Protein AF-G3S758-F1 (afdb_monomer)

InterPro domains:
  IPR011989 Armadillo-like helical [G3DSA:1.25.10.10] (4-152)
  IPR016024 Armadillo-type fold [SSF48371] (22-147)

Organism: Gorilla gorilla gorilla (NCBI:txid9595)

Radius of gyration: 18.73 Å; Cα contacts (8 Å, |Δi|>4): 142; chains: 1; bo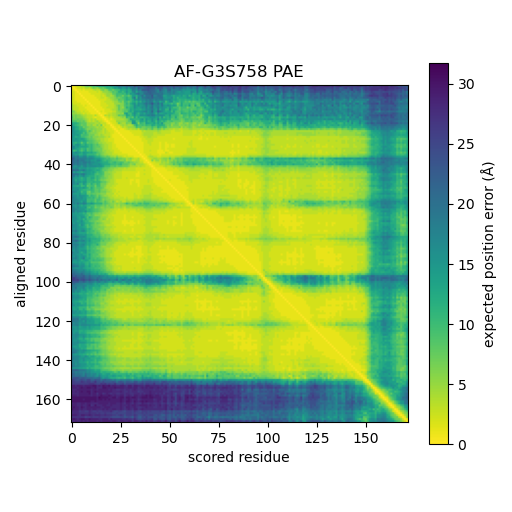unding box: 63×32×44 Å

Foldseek 3Di:
DVVVVVVVVVVVVVVVVVVVVVVVVVLLVVLLVQLPDPDPVSLVSNLVSLVVLLVVCQVPLVCVLVSLVSLLVSLVPDPDVSSVLSSLSSLLSNCVNCLQVCSNVVRLLVVLVSLLVQCVPDDDPSNNVSSVSNLVSCCVSPVVSNVVQWPDDPDFDDDPVDGDDDPTDGDD

Sequence (172 aa):
LRLKFLLATVSKLQESFKTRFKQLDNILAAVHDVLNESSKLLQELRQEGACCLSLLCASLSYEAEKIFKWIFSKFSSSAKDEVKLLYLCATYKALETVGEKKAFSSVMQLVMTSLQSILENVDTPELLCKCVKCILFVARCYPHIFSTNFRVSSSFCCSDHGVTGMVVCVRN

pLDDT: mean 80.59, std 17.29, range [35.72, 97.75]

Structure (mmCIF, N/CA/C/O backbone):
data_AF-G3S758-F1
#
_entry.id   AF-G3S758-F1
#
loop_
_atom_site.group_PDB
_atom_site.id
_atom_site.type_symbol
_atom_site.label_atom_id
_atom_site.label_alt_id
_atom_site.label_comp_id
_atom_site.label_asym_id
_atom_site.label_entity_id
_atom_site.label_seq_id
_atom_site.pdbx_PDB_ins_code
_atom_site.Cartn_x
_atom_site.Cartn_y
_atom_site.Cartn_z
_atom_site.occupancy
_atom_site.B_iso_or_equiv
_atom_site.auth_seq_id
_atom_site.auth_comp_id
_atom_site.auth_asym_id
_atom_site.auth_atom_id
_atom_site.pdbx_PDB_model_num
ATOM 1 N N . LEU A 1 1 ? 45.943 3.502 6.701 1.00 60.91 1 LEU A N 1
ATOM 2 C CA . LEU A 1 1 ? 45.094 4.709 6.884 1.00 60.91 1 LEU A CA 1
ATOM 3 C C . LEU A 1 1 ? 43.855 4.712 5.978 1.00 60.91 1 LEU A C 1
ATOM 5 O O . LEU A 1 1 ? 42.758 4.777 6.514 1.00 60.91 1 LEU A O 1
ATOM 9 N N . ARG A 1 2 ? 43.980 4.541 4.652 1.00 46.41 2 ARG A N 1
ATOM 10 C CA . ARG A 1 2 ? 42.830 4.548 3.714 1.00 46.41 2 ARG A CA 1
ATOM 11 C C . ARG A 1 2 ? 41.766 3.463 3.968 1.00 46.41 2 ARG A C 1
ATOM 13 O O . ARG A 1 2 ? 40.583 3.769 3.945 1.00 46.41 2 ARG A O 1
ATOM 20 N N . LEU A 1 3 ? 42.169 2.231 4.302 1.00 42.81 3 LEU A N 1
ATOM 21 C CA . LEU A 1 3 ? 41.224 1.134 4.581 1.00 42.81 3 LEU A CA 1
ATOM 22 C C . LEU A 1 3 ? 40.389 1.370 5.856 1.00 42.81 3 LEU A C 1
ATOM 24 O O . LEU A 1 3 ? 39.188 1.128 5.865 1.00 42.81 3 LEU A O 1
ATOM 28 N N . LYS A 1 4 ? 41.005 1.918 6.916 1.00 56.66 4 LYS A N 1
ATOM 29 C CA . LYS A 1 4 ? 40.301 2.283 8.161 1.00 56.66 4 LYS A CA 1
ATOM 30 C C . LYS A 1 4 ? 39.284 3.410 7.933 1.00 56.66 4 LYS A C 1
ATOM 32 O O . LYS A 1 4 ? 38.201 3.371 8.503 1.00 56.66 4 LYS A O 1
ATOM 37 N N . PHE A 1 5 ? 39.611 4.380 7.076 1.00 60.03 5 PHE A N 1
ATOM 38 C CA . PHE A 1 5 ? 38.693 5.457 6.690 1.00 60.03 5 PHE A CA 1
ATOM 39 C C . PHE A 1 5 ? 37.507 4.948 5.855 1.00 60.03 5 PHE A C 1
ATOM 41 O O . PHE A 1 5 ? 36.368 5.360 6.085 1.00 60.03 5 PHE A O 1
ATOM 48 N N . LEU A 1 6 ? 37.756 4.012 4.932 1.00 48.09 6 LEU A N 1
ATOM 49 C CA . LEU A 1 6 ? 36.705 3.377 4.137 1.00 48.09 6 LEU A CA 1
ATOM 50 C C . LEU A 1 6 ? 35.740 2.584 5.032 1.00 48.09 6 LEU A C 1
ATOM 52 O O . LEU A 1 6 ? 34.534 2.787 4.949 1.00 48.09 6 LEU A O 1
ATOM 56 N N . LEU A 1 7 ? 36.267 1.758 5.945 1.00 63.75 7 LEU A N 1
ATOM 57 C CA . LEU A 1 7 ? 35.458 0.993 6.901 1.00 63.75 7 LEU A CA 1
ATOM 58 C C . LEU A 1 7 ? 34.624 1.904 7.808 1.00 63.75 7 LEU A C 1
ATOM 60 O O . LEU A 1 7 ? 33.437 1.663 7.980 1.00 63.75 7 LEU A O 1
ATOM 64 N N . ALA A 1 8 ? 35.204 2.989 8.331 1.00 74.69 8 ALA A N 1
ATOM 65 C CA . ALA A 1 8 ? 34.462 3.949 9.148 1.00 74.69 8 ALA A CA 1
ATOM 66 C C . ALA A 1 8 ? 33.329 4.638 8.364 1.00 74.69 8 ALA A C 1
ATOM 68 O O . ALA A 1 8 ? 32.245 4.854 8.905 1.00 74.69 8 ALA A O 1
ATOM 69 N N . THR A 1 9 ? 33.563 4.961 7.089 1.00 62.62 9 THR A N 1
ATOM 70 C CA . THR A 1 9 ? 32.537 5.532 6.204 1.00 62.62 9 THR A CA 1
ATOM 71 C C . THR A 1 9 ? 31.431 4.517 5.912 1.00 62.62 9 THR A C 1
ATOM 73 O O . THR A 1 9 ? 30.259 4.862 6.028 1.00 62.62 9 THR A O 1
ATOM 76 N N . VAL A 1 10 ? 31.776 3.259 5.618 1.00 67.62 10 VAL A N 1
ATOM 77 C CA . VAL A 1 10 ? 30.801 2.176 5.402 1.00 67.62 10 VAL A CA 1
ATOM 78 C C . VAL A 1 10 ? 29.964 1.924 6.657 1.00 67.62 10 VAL A C 1
ATOM 80 O O . VAL A 1 10 ? 28.745 1.856 6.549 1.00 67.62 10 VAL A O 1
ATOM 83 N N . SER A 1 11 ? 30.568 1.874 7.847 1.00 66.38 11 SER A N 1
ATOM 84 C CA . SER A 1 11 ? 29.825 1.696 9.103 1.00 66.38 11 SER A CA 1
ATOM 85 C C . SER A 1 11 ? 28.863 2.855 9.384 1.00 66.38 11 SER A C 1
ATOM 87 O O . SER A 1 11 ? 27.712 2.618 9.742 1.00 66.38 11 SER A O 1
ATOM 89 N N . LYS A 1 12 ? 29.285 4.109 9.156 1.00 74.19 12 LYS A N 1
ATOM 90 C CA . LYS A 1 12 ? 28.404 5.288 9.282 1.00 74.19 12 LYS A CA 1
ATOM 91 C C . LYS A 1 12 ? 27.269 5.279 8.256 1.00 74.19 12 LYS A C 1
ATOM 93 O O . LYS A 1 12 ? 26.131 5.631 8.575 1.00 74.19 12 LYS A O 1
ATOM 98 N N . LEU A 1 13 ? 27.555 4.863 7.022 1.00 65.94 13 LEU A N 1
ATOM 99 C CA . LEU A 1 13 ? 26.527 4.666 6.003 1.00 65.94 13 LEU A CA 1
ATOM 100 C C . LEU A 1 13 ? 25.544 3.580 6.449 1.00 65.94 13 LEU A C 1
ATOM 102 O O . LEU A 1 13 ? 24.342 3.810 6.437 1.00 65.94 13 LEU A O 1
ATOM 106 N N . GLN A 1 14 ? 26.028 2.440 6.933 1.00 62.78 14 GLN A N 1
ATOM 107 C CA . GLN A 1 14 ? 25.187 1.353 7.426 1.00 62.78 14 GLN A CA 1
ATOM 108 C C . GLN A 1 14 ? 24.290 1.794 8.594 1.00 62.78 14 GLN A C 1
ATOM 110 O O . GLN A 1 14 ? 23.111 1.447 8.624 1.00 62.78 14 GLN A O 1
ATOM 115 N N . GLU A 1 15 ? 24.805 2.589 9.531 1.00 71.56 15 GLU A N 1
ATOM 116 C CA . GLU A 1 15 ? 24.037 3.099 10.672 1.00 71.56 15 GLU A CA 1
ATOM 117 C C . GLU A 1 15 ? 22.970 4.125 10.256 1.00 71.56 15 GLU A C 1
ATOM 119 O O . GLU A 1 15 ? 21.826 4.061 10.717 1.00 71.56 15 GLU A O 1
ATOM 124 N N . SER A 1 16 ? 23.289 5.010 9.307 1.00 75.38 16 SER A N 1
ATOM 125 C CA . SER A 1 16 ? 22.314 5.945 8.725 1.00 75.38 16 SER A CA 1
ATOM 126 C C . SER A 1 16 ? 21.260 5.239 7.862 1.00 75.38 16 SER A C 1
ATOM 128 O O . SER A 1 16 ? 20.080 5.585 7.931 1.00 75.38 16 SER A O 1
ATOM 130 N N . PHE A 1 17 ? 21.626 4.193 7.112 1.00 69.94 17 PHE A N 1
ATOM 131 C CA . PHE A 1 17 ? 20.666 3.302 6.452 1.00 69.94 17 PHE A CA 1
ATOM 132 C C . PHE A 1 17 ? 19.756 2.616 7.475 1.00 69.94 17 PHE A C 1
ATOM 134 O O . PHE A 1 17 ? 18.539 2.742 7.374 1.00 69.94 17 PHE A O 1
ATOM 141 N N . LYS A 1 18 ? 20.316 1.966 8.503 1.00 70.31 18 LYS A N 1
ATOM 142 C CA . LYS A 1 18 ? 19.548 1.277 9.554 1.00 70.31 18 LYS A CA 1
ATOM 143 C C . LYS A 1 18 ? 18.571 2.213 10.268 1.00 70.31 18 LYS A C 1
ATOM 145 O O . LYS A 1 18 ? 17.429 1.833 10.515 1.00 70.31 18 LYS A O 1
ATOM 150 N N . THR A 1 19 ? 19.001 3.438 10.564 1.00 80.56 19 THR A N 1
ATOM 151 C CA . THR A 1 19 ? 18.150 4.459 11.190 1.00 80.56 19 THR A CA 1
ATOM 152 C C . THR A 1 19 ? 16.983 4.843 10.282 1.00 80.56 19 THR A C 1
ATOM 154 O O . THR A 1 19 ? 15.846 4.854 10.748 1.00 80.56 19 THR A O 1
ATOM 157 N N . ARG A 1 20 ? 17.225 5.057 8.980 1.00 73.44 20 ARG A N 1
ATOM 158 C CA . ARG A 1 20 ? 16.161 5.328 7.995 1.00 73.44 20 ARG A CA 1
ATOM 159 C C . ARG A 1 20 ? 15.170 4.174 7.868 1.00 73.44 20 ARG A C 1
ATOM 161 O O . ARG A 1 20 ? 13.968 4.418 7.861 1.00 73.44 20 ARG A O 1
ATOM 168 N N . PHE A 1 21 ? 15.645 2.927 7.832 1.00 74.31 21 PHE A N 1
ATOM 169 C CA . PHE A 1 21 ? 14.761 1.756 7.809 1.00 74.31 21 PHE A CA 1
ATOM 170 C C . PHE A 1 21 ? 13.876 1.687 9.055 1.00 74.31 21 PHE A C 1
ATOM 172 O O . PHE A 1 21 ? 12.669 1.511 8.925 1.00 74.31 21 PHE A O 1
ATOM 179 N N . LYS A 1 22 ? 14.453 1.909 10.244 1.00 80.06 22 LYS A N 1
ATOM 180 C CA . LYS A 1 22 ? 13.698 1.947 11.503 1.00 80.06 22 LYS A CA 1
ATOM 181 C C . LYS A 1 22 ? 12.662 3.075 11.515 1.00 80.06 22 LYS A C 1
ATOM 183 O O . LYS A 1 22 ? 11.552 2.878 11.993 1.00 80.06 22 LYS A O 1
ATOM 188 N N . GLN A 1 23 ? 13.006 4.248 10.984 1.00 84.81 23 GLN A N 1
ATOM 189 C CA . GLN A 1 23 ? 12.062 5.360 10.854 1.00 84.81 23 GLN A CA 1
ATOM 190 C C . GLN A 1 23 ? 10.912 5.020 9.904 1.00 84.81 23 GLN A C 1
ATOM 192 O O . GLN A 1 23 ? 9.765 5.283 10.246 1.00 84.81 23 GLN A O 1
ATOM 197 N N . LEU A 1 24 ? 11.199 4.391 8.760 1.00 87.31 24 LEU A N 1
ATOM 198 C CA . LEU A 1 24 ? 10.166 3.922 7.838 1.00 87.31 24 LEU A CA 1
ATOM 199 C C . LEU A 1 24 ? 9.231 2.916 8.521 1.00 87.31 24 LEU A C 1
ATOM 201 O O . LEU A 1 24 ? 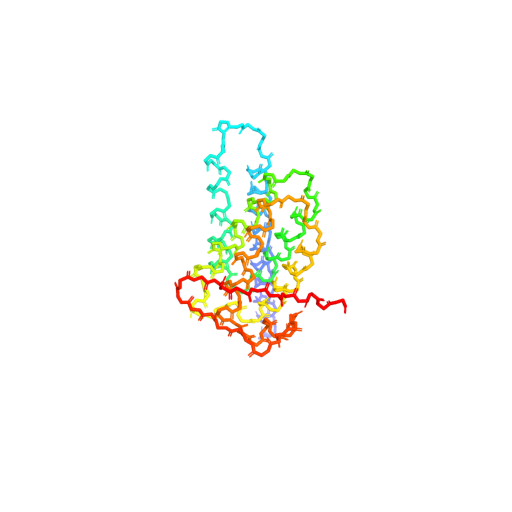8.019 3.079 8.448 1.00 87.31 24 LEU A O 1
ATOM 205 N N . ASP A 1 25 ? 9.776 1.926 9.229 1.00 88.81 25 ASP A N 1
ATOM 206 C CA . ASP A 1 25 ? 8.967 0.921 9.931 1.00 88.81 25 ASP A CA 1
ATOM 207 C C . ASP A 1 25 ? 8.086 1.555 11.021 1.00 88.81 25 ASP A C 1
ATOM 209 O O . ASP A 1 25 ? 6.915 1.201 11.149 1.00 88.81 25 ASP A O 1
ATOM 213 N N . ASN A 1 26 ? 8.604 2.553 11.746 1.00 89.50 26 ASN A N 1
ATOM 214 C CA . ASN A 1 26 ? 7.829 3.315 12.729 1.00 89.50 26 ASN A CA 1
ATOM 215 C C . ASN A 1 26 ? 6.700 4.133 12.080 1.00 89.50 26 ASN A C 1
ATOM 217 O O . ASN A 1 26 ? 5.594 4.172 12.613 1.00 89.50 26 ASN A O 1
ATOM 221 N N . ILE A 1 27 ? 6.962 4.783 10.940 1.00 88.56 27 ILE A N 1
ATOM 222 C CA . ILE A 1 27 ? 5.943 5.545 10.201 1.00 88.56 27 ILE A CA 1
ATOM 223 C C . ILE A 1 27 ? 4.857 4.599 9.687 1.00 88.56 27 ILE A C 1
ATOM 225 O O . ILE A 1 27 ? 3.673 4.883 9.844 1.00 88.56 27 ILE A O 1
ATOM 229 N N . LEU A 1 28 ? 5.247 3.462 9.106 1.00 92.19 28 LEU A N 1
ATOM 230 C CA . LEU A 1 28 ? 4.308 2.453 8.623 1.00 92.19 28 LEU A CA 1
ATOM 231 C C . LEU A 1 28 ? 3.448 1.899 9.767 1.00 92.19 28 LEU A C 1
ATOM 233 O O . LEU A 1 28 ? 2.242 1.746 9.590 1.00 92.19 28 LEU A O 1
ATOM 237 N N . ALA A 1 29 ? 4.031 1.656 10.944 1.00 91.06 29 ALA A N 1
ATOM 238 C CA . ALA A 1 29 ? 3.280 1.262 12.135 1.00 91.06 29 ALA A CA 1
ATOM 239 C C . ALA A 1 29 ? 2.278 2.346 12.571 1.00 91.06 29 ALA A C 1
ATOM 241 O O . ALA A 1 29 ? 1.098 2.052 12.719 1.00 91.06 29 ALA A O 1
ATOM 242 N N . ALA A 1 30 ? 2.703 3.607 12.667 1.00 88.75 30 ALA A N 1
ATOM 243 C CA . ALA A 1 30 ? 1.809 4.703 13.043 1.00 88.75 30 ALA A CA 1
ATOM 244 C C . ALA A 1 30 ? 0.648 4.882 12.045 1.00 88.75 30 ALA A C 1
ATOM 246 O O . ALA A 1 30 ? -0.502 5.057 12.442 1.00 88.75 30 ALA A O 1
ATOM 247 N N . VAL A 1 31 ? 0.924 4.790 10.739 1.00 89.94 31 VAL A N 1
ATOM 248 C CA . VAL A 1 31 ? -0.118 4.832 9.704 1.00 89.94 31 VAL A CA 1
ATOM 249 C C . VAL A 1 31 ? -1.050 3.628 9.827 1.00 89.94 31 VAL A C 1
ATOM 251 O O . VAL A 1 31 ? -2.261 3.788 9.715 1.00 89.94 31 VAL A O 1
ATOM 254 N N . HIS A 1 32 ? -0.522 2.429 10.086 1.00 93.12 32 HIS A N 1
ATOM 255 C CA . HIS A 1 32 ? -1.336 1.232 10.312 1.00 93.12 32 HIS A CA 1
ATOM 256 C C . HIS A 1 32 ? -2.339 1.424 11.448 1.00 93.12 32 HIS A C 1
ATOM 258 O O . HIS A 1 32 ? -3.504 1.059 11.286 1.00 93.12 32 HIS A O 1
ATOM 264 N N . ASP A 1 33 ? -1.896 2.006 12.561 1.00 90.56 33 ASP A N 1
ATOM 265 C CA . ASP A 1 33 ? -2.740 2.267 13.724 1.00 90.56 33 ASP A CA 1
ATOM 266 C C . ASP A 1 33 ? -3.851 3.263 13.368 1.00 90.56 33 ASP A C 1
ATOM 268 O O . ASP A 1 33 ? -5.025 2.988 13.614 1.00 90.56 33 ASP A O 1
ATOM 272 N N . VAL A 1 34 ? -3.510 4.348 12.659 1.00 90.00 34 VAL A N 1
ATOM 273 C CA . VAL A 1 34 ? -4.492 5.315 12.142 1.00 90.00 34 VAL A CA 1
ATOM 274 C C . VAL A 1 34 ? -5.523 4.642 11.232 1.00 90.00 34 VAL A C 1
ATOM 276 O O . VAL A 1 34 ? -6.717 4.876 11.387 1.00 90.00 34 VAL A O 1
ATOM 279 N N . LEU A 1 35 ? -5.101 3.787 10.295 1.00 90.50 35 LEU A N 1
ATOM 280 C CA . LEU A 1 35 ? -6.017 3.111 9.366 1.00 90.50 35 LEU A CA 1
ATOM 281 C C . LEU A 1 35 ? -6.963 2.125 10.068 1.00 90.50 35 LEU A C 1
ATOM 283 O O . LEU A 1 35 ? -8.088 1.919 9.594 1.00 90.50 35 LEU A O 1
ATOM 287 N N . ASN A 1 36 ? -6.509 1.516 11.167 1.00 92.19 36 ASN A N 1
ATOM 288 C CA . ASN A 1 36 ? -7.262 0.538 11.955 1.00 92.19 36 ASN A CA 1
ATOM 289 C C . ASN A 1 36 ? -8.175 1.153 13.014 1.00 92.19 36 ASN A C 1
ATOM 291 O O . ASN A 1 36 ? -8.956 0.411 13.627 1.00 92.19 36 ASN A O 1
ATOM 295 N N . GLU A 1 37 ? -8.102 2.470 13.200 1.00 89.00 37 GLU A N 1
ATOM 296 C CA . GLU A 1 37 ? -8.980 3.195 14.100 1.00 89.00 37 GLU A CA 1
ATOM 297 C C . GLU A 1 37 ? -10.449 2.889 13.775 1.0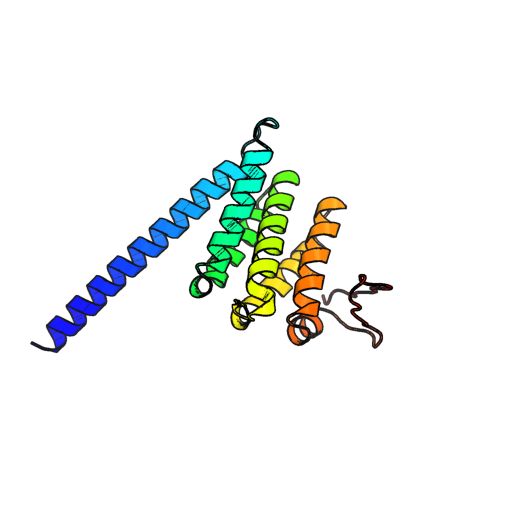0 89.00 37 GLU A C 1
ATOM 299 O O . GLU A 1 37 ? -10.895 2.932 12.626 1.00 89.00 37 GLU A O 1
ATOM 304 N N . SER A 1 38 ? -11.190 2.507 14.810 1.00 83.81 38 SER A N 1
ATOM 305 C CA . SER A 1 38 ? -12.549 1.970 14.701 1.00 83.81 38 SER A CA 1
ATOM 306 C C . SER A 1 38 ? -13.623 3.051 14.765 1.00 83.81 38 SER A C 1
ATOM 308 O O . SER A 1 38 ? -14.768 2.821 14.370 1.00 83.81 38 SER A O 1
ATOM 310 N N . SER A 1 39 ? -13.260 4.241 15.249 1.00 83.81 39 SER A N 1
ATOM 311 C CA . SER A 1 39 ? -14.187 5.358 15.351 1.00 83.81 39 SER A CA 1
ATOM 312 C C . SER A 1 39 ? -14.616 5.850 13.970 1.00 83.81 39 SER A C 1
ATOM 314 O O . SER A 1 39 ? -13.815 6.362 13.186 1.00 83.81 39 SER A O 1
ATOM 316 N N . LYS A 1 40 ? -15.923 5.778 13.693 1.00 77.81 40 LYS A N 1
ATOM 317 C CA . LYS A 1 40 ? -16.519 6.344 12.472 1.00 77.81 40 LYS A CA 1
ATOM 318 C C . LYS A 1 40 ? -16.311 7.858 12.363 1.00 77.81 40 LYS A C 1
ATOM 320 O O . LYS A 1 40 ? -16.243 8.378 11.257 1.00 77.81 40 LYS A O 1
ATOM 325 N N . LEU A 1 41 ? -16.156 8.551 13.496 1.00 79.38 41 LEU A N 1
ATOM 326 C CA . LEU A 1 41 ? -15.881 9.992 13.542 1.00 79.38 41 LEU A CA 1
ATOM 327 C C . LEU A 1 41 ? -14.490 10.345 12.994 1.00 79.38 41 LEU A C 1
ATOM 329 O O . LEU A 1 41 ? -14.236 11.498 12.671 1.00 79.38 41 LEU A O 1
ATOM 333 N N . LEU A 1 42 ? -13.597 9.358 12.874 1.00 80.12 42 LEU A N 1
ATOM 334 C CA . LEU A 1 42 ? -12.228 9.526 12.387 1.00 80.12 42 LEU A CA 1
ATOM 335 C C . LEU A 1 42 ? -12.057 9.025 10.944 1.00 80.12 42 LEU A C 1
ATOM 337 O O . LEU A 1 42 ? -10.942 8.756 10.504 1.00 80.12 42 LEU A O 1
ATOM 341 N N . GLN A 1 43 ? -13.146 8.904 10.177 1.00 83.56 43 GLN A N 1
ATOM 342 C CA . GLN A 1 43 ? -13.078 8.448 8.787 1.00 83.56 43 GLN A CA 1
ATOM 343 C C . GLN A 1 43 ? -12.191 9.352 7.916 1.00 83.56 43 GLN A C 1
ATOM 345 O O . GLN A 1 43 ? -11.410 8.836 7.119 1.00 83.56 43 GLN A O 1
ATOM 350 N N . GLU A 1 44 ? -12.263 10.673 8.087 1.00 81.50 44 GLU A N 1
ATOM 351 C CA . GLU A 1 44 ? -11.395 11.620 7.372 1.00 81.50 44 GLU A CA 1
ATOM 352 C C . GLU A 1 44 ? -9.919 11.392 7.712 1.00 81.50 44 GLU A C 1
ATOM 354 O O . GLU A 1 44 ? -9.090 11.260 6.814 1.00 81.50 44 GLU A O 1
ATOM 359 N N . LEU A 1 45 ? -9.602 11.215 8.998 1.00 81.94 45 LEU A N 1
ATOM 360 C CA . LEU A 1 45 ? -8.246 10.909 9.456 1.00 81.94 45 LEU A CA 1
ATOM 361 C C . LEU A 1 45 ? -7.711 9.610 8.831 1.00 81.94 45 LEU A C 1
ATOM 363 O O . LEU A 1 45 ? -6.552 9.544 8.425 1.00 81.94 45 LEU A O 1
ATOM 367 N N . ARG A 1 46 ? -8.554 8.582 8.697 1.00 88.50 46 ARG A N 1
ATOM 368 C CA . ARG A 1 46 ? -8.191 7.323 8.025 1.00 88.50 46 ARG A CA 1
ATOM 369 C C . ARG A 1 46 ? -7.884 7.536 6.540 1.00 88.50 46 ARG A C 1
ATOM 371 O O . ARG A 1 46 ? -6.937 6.946 6.020 1.00 88.50 46 ARG A O 1
ATOM 378 N N . GLN A 1 47 ? -8.653 8.384 5.854 1.00 87.00 47 GLN A N 1
ATOM 379 C CA . GLN A 1 47 ? -8.385 8.732 4.453 1.00 87.00 47 GLN A CA 1
ATOM 380 C C . GLN A 1 47 ? -7.082 9.521 4.299 1.00 87.00 47 GLN A C 1
ATOM 382 O O . GLN A 1 47 ? -6.321 9.253 3.364 1.00 87.00 47 GLN A O 1
ATOM 387 N N . GLU A 1 48 ? -6.790 10.429 5.231 1.00 79.06 48 GLU A N 1
ATOM 388 C CA . GLU A 1 48 ? -5.501 11.119 5.295 1.00 79.06 48 GLU A CA 1
ATOM 389 C C . GLU A 1 48 ? -4.357 10.137 5.557 1.00 79.06 48 GLU A C 1
ATOM 391 O O . GLU A 1 48 ? -3.356 10.176 4.849 1.00 79.06 48 GLU A O 1
ATOM 396 N N . GLY A 1 49 ? -4.532 9.154 6.446 1.00 86.56 49 GLY A N 1
ATOM 397 C CA . GLY A 1 49 ? -3.561 8.073 6.647 1.00 86.56 49 GLY A CA 1
ATOM 398 C C . GLY A 1 49 ? -3.255 7.296 5.358 1.00 86.56 49 GLY A C 1
ATOM 399 O O . GLY A 1 49 ? -2.091 7.043 5.035 1.00 86.56 49 GLY A O 1
ATOM 400 N N . ALA A 1 50 ? -4.281 6.975 4.564 1.00 89.69 50 ALA A N 1
ATOM 401 C CA . ALA A 1 50 ? -4.101 6.321 3.266 1.00 89.69 50 ALA A CA 1
ATOM 402 C C . ALA A 1 50 ? -3.401 7.245 2.249 1.00 89.69 50 ALA A C 1
ATOM 404 O O . ALA A 1 50 ? -2.590 6.790 1.438 1.00 89.69 50 ALA A O 1
ATOM 405 N N . CYS A 1 51 ? -3.680 8.550 2.306 1.00 84.94 51 CYS A N 1
ATOM 406 C CA . CYS A 1 51 ? -3.001 9.564 1.503 1.00 84.94 51 CYS A CA 1
ATOM 407 C C . CYS A 1 51 ? -1.512 9.671 1.869 1.00 84.94 51 CYS A C 1
ATOM 409 O O . CYS A 1 51 ? -0.654 9.621 0.985 1.00 84.94 51 CYS A O 1
ATOM 411 N N . CYS A 1 52 ? -1.188 9.716 3.164 1.00 87.56 52 CYS A N 1
ATOM 412 C CA . CYS A 1 52 ? 0.182 9.721 3.668 1.00 87.56 52 CYS A CA 1
ATOM 413 C C . CYS A 1 52 ? 0.964 8.502 3.177 1.00 87.56 52 CYS A C 1
ATOM 415 O O . CYS A 1 52 ? 2.101 8.642 2.738 1.00 87.56 52 CYS A O 1
ATOM 417 N N . LEU A 1 53 ? 0.350 7.318 3.190 1.00 89.19 53 LEU A N 1
ATOM 418 C CA . LEU A 1 53 ? 0.978 6.090 2.703 1.00 89.19 53 LEU A CA 1
ATOM 419 C C . LEU A 1 53 ? 1.296 6.149 1.200 1.00 89.19 53 LEU A C 1
ATOM 421 O O . LEU A 1 53 ? 2.370 5.726 0.773 1.00 89.19 53 LEU A O 1
ATOM 425 N N . SER A 1 54 ? 0.392 6.733 0.409 1.00 89.81 54 SER A N 1
ATOM 426 C CA . SER A 1 54 ? 0.620 7.010 -1.013 1.00 89.81 54 SER A CA 1
ATOM 427 C C . SER A 1 54 ? 1.797 7.962 -1.232 1.00 89.81 54 SER A C 1
ATOM 429 O O . SER A 1 54 ? 2.701 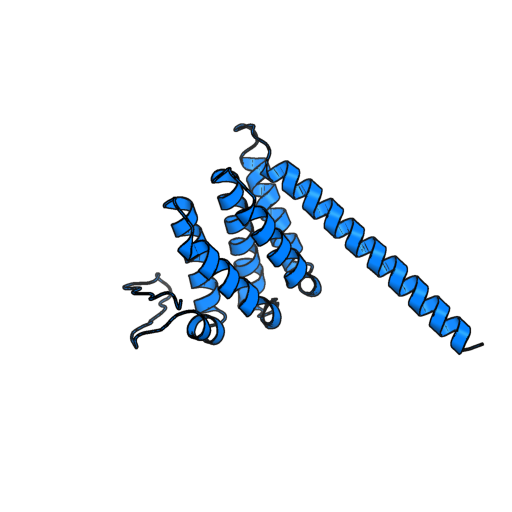7.668 -2.016 1.00 89.81 54 SER A O 1
ATOM 431 N N . LEU A 1 55 ? 1.813 9.091 -0.518 1.00 86.12 55 LEU A N 1
ATOM 432 C CA . LEU A 1 55 ? 2.879 10.090 -0.614 1.00 86.12 55 LEU A CA 1
ATOM 433 C C . LEU A 1 55 ? 4.228 9.528 -0.169 1.00 86.12 55 LEU A C 1
ATOM 435 O O . LEU A 1 55 ? 5.248 9.817 -0.793 1.00 86.12 55 LEU A O 1
ATOM 439 N N . LEU A 1 56 ? 4.236 8.693 0.870 1.00 87.19 56 LEU A N 1
ATOM 440 C CA . LEU A 1 56 ? 5.425 7.997 1.345 1.00 87.19 56 LEU A CA 1
ATOM 441 C C . LEU A 1 56 ? 5.980 7.070 0.260 1.00 87.19 56 LEU A C 1
ATOM 443 O O . LEU A 1 56 ? 7.172 7.121 -0.033 1.00 87.19 56 LEU A O 1
ATOM 447 N N . CYS A 1 57 ? 5.112 6.284 -0.385 1.00 89.00 57 CYS A N 1
ATOM 448 C CA . CYS A 1 57 ? 5.495 5.421 -1.500 1.00 89.00 57 CYS A CA 1
ATOM 449 C C . CYS A 1 57 ? 6.044 6.221 -2.692 1.00 89.00 57 CYS A C 1
ATOM 451 O O . CYS A 1 57 ? 7.026 5.814 -3.310 1.00 89.00 57 CYS A O 1
ATOM 453 N N . ALA A 1 58 ? 5.433 7.365 -3.012 1.00 85.44 58 ALA A N 1
ATOM 454 C CA . ALA A 1 58 ? 5.876 8.227 -4.104 1.00 85.44 58 ALA A CA 1
ATOM 455 C C . ALA A 1 58 ? 7.217 8.919 -3.810 1.00 85.44 58 ALA A C 1
ATOM 457 O O . ALA A 1 58 ? 8.073 9.017 -4.689 1.00 85.44 58 ALA A O 1
ATOM 458 N N . SER A 1 59 ? 7.408 9.368 -2.569 1.00 83.31 59 SER A N 1
ATOM 459 C CA . SER A 1 59 ? 8.611 10.083 -2.125 1.00 83.31 59 SER A CA 1
ATOM 460 C C . SER A 1 59 ? 9.807 9.149 -1.936 1.00 83.31 59 SER A C 1
ATOM 462 O O . SER A 1 59 ? 10.946 9.547 -2.164 1.00 83.31 59 SER A O 1
ATOM 464 N N . LEU A 1 60 ? 9.558 7.897 -1.539 1.00 83.25 60 LEU A N 1
ATOM 465 C CA . LEU A 1 60 ? 10.571 6.866 -1.316 1.00 83.25 60 LEU A CA 1
ATOM 466 C C . LEU A 1 60 ? 10.519 5.805 -2.417 1.00 83.25 60 LEU A C 1
ATOM 468 O O . LEU A 1 60 ? 10.453 4.611 -2.136 1.00 83.25 60 LEU A O 1
ATOM 472 N N . SER A 1 61 ? 10.549 6.226 -3.683 1.00 80.06 61 SER A N 1
ATOM 473 C CA . SER A 1 61 ? 10.406 5.310 -4.824 1.00 80.06 61 SER A CA 1
ATOM 474 C C . SER A 1 61 ? 11.428 4.165 -4.842 1.00 80.06 61 SER A C 1
ATOM 476 O O . SER A 1 61 ? 11.111 3.070 -5.301 1.00 80.06 61 SER A O 1
ATOM 478 N N . TYR A 1 62 ? 12.620 4.372 -4.276 1.00 81.62 62 TYR A N 1
ATOM 479 C CA . TYR A 1 62 ? 13.651 3.340 -4.117 1.00 81.62 62 TYR A CA 1
ATOM 480 C C . TYR A 1 62 ? 13.311 2.276 -3.050 1.00 81.62 62 TYR A C 1
ATOM 482 O O . TYR A 1 62 ? 13.817 1.163 -3.131 1.00 81.62 62 TYR A O 1
ATOM 490 N N . GLU A 1 63 ? 12.427 2.585 -2.094 1.00 85.06 63 GLU A N 1
ATOM 491 C CA . GLU A 1 63 ? 11.862 1.647 -1.103 1.00 85.06 63 GLU A CA 1
ATOM 492 C C . GLU A 1 63 ? 10.446 1.184 -1.479 1.00 85.06 63 GLU A C 1
ATOM 494 O O . GLU A 1 63 ? 9.783 0.506 -0.688 1.00 85.06 63 GLU A O 1
ATOM 499 N N . ALA A 1 64 ? 9.945 1.542 -2.668 1.00 89.75 64 ALA A N 1
ATOM 500 C CA . ALA A 1 64 ? 8.565 1.257 -3.059 1.00 89.75 64 ALA A CA 1
ATOM 501 C C . ALA A 1 64 ? 8.239 -0.239 -2.969 1.00 89.75 64 ALA A C 1
ATOM 503 O O . ALA A 1 64 ? 7.145 -0.599 -2.550 1.00 89.75 64 ALA A O 1
ATOM 504 N N . GLU A 1 65 ? 9.194 -1.122 -3.279 1.00 92.44 65 GLU A N 1
ATOM 505 C CA . GLU A 1 65 ? 9.007 -2.568 -3.127 1.00 92.44 65 GLU A CA 1
ATOM 506 C C . GLU A 1 65 ? 8.698 -2.964 -1.680 1.00 92.44 65 GLU A C 1
ATOM 508 O O . GLU A 1 65 ? 7.746 -3.708 -1.437 1.00 92.44 65 GLU A O 1
ATOM 513 N N . LYS A 1 66 ? 9.460 -2.437 -0.712 1.00 92.88 66 LYS A N 1
ATOM 514 C CA . LYS A 1 66 ? 9.243 -2.693 0.717 1.00 92.88 66 LYS A CA 1
ATOM 515 C C . LYS A 1 66 ? 7.871 -2.181 1.149 1.00 92.88 66 LYS A C 1
ATOM 517 O O . LYS A 1 66 ? 7.144 -2.892 1.841 1.00 92.88 66 LYS A O 1
ATOM 522 N N . ILE A 1 67 ? 7.507 -0.975 0.715 1.00 94.06 67 ILE A N 1
ATOM 523 C CA . ILE A 1 67 ? 6.231 -0.344 1.068 1.00 94.06 67 ILE A CA 1
ATOM 524 C C . ILE A 1 67 ? 5.057 -1.122 0.459 1.00 94.06 67 ILE A C 1
ATOM 526 O O . ILE A 1 67 ? 4.129 -1.464 1.185 1.00 94.06 67 ILE A O 1
ATOM 530 N N . PHE A 1 68 ? 5.101 -1.484 -0.826 1.00 95.75 68 PHE A N 1
ATOM 531 C CA . PHE A 1 68 ? 4.042 -2.274 -1.464 1.00 95.75 68 PHE A CA 1
ATOM 532 C C . PHE A 1 68 ? 3.907 -3.670 -0.851 1.00 95.75 68 PHE A C 1
ATOM 534 O O . PHE A 1 68 ? 2.790 -4.088 -0.556 1.00 95.75 68 PHE A O 1
ATOM 541 N N . LYS A 1 69 ? 5.019 -4.371 -0.582 1.00 95.88 69 LYS A N 1
ATOM 542 C CA . LYS A 1 69 ? 4.991 -5.654 0.145 1.00 95.88 69 LYS A CA 1
ATOM 543 C C . LYS A 1 69 ? 4.313 -5.509 1.504 1.00 95.88 69 LYS A C 1
ATOM 545 O O . LYS A 1 69 ? 3.481 -6.338 1.868 1.00 95.88 69 LYS A O 1
ATOM 550 N N . TRP A 1 70 ? 4.640 -4.446 2.236 1.00 96.81 70 TRP A N 1
ATOM 551 C CA . TRP A 1 70 ? 4.018 -4.158 3.521 1.00 96.81 70 TRP A CA 1
ATOM 552 C C . TRP A 1 70 ? 2.516 -3.870 3.378 1.00 96.81 70 TRP A C 1
ATOM 554 O O . TRP A 1 70 ? 1.722 -4.463 4.103 1.00 96.81 70 TRP A O 1
ATOM 564 N N . ILE A 1 71 ? 2.112 -3.046 2.403 1.00 97.12 71 ILE A N 1
ATOM 565 C CA . ILE A 1 71 ? 0.702 -2.739 2.112 1.00 97.12 71 ILE A CA 1
ATOM 566 C C . ILE A 1 71 ? -0.083 -4.021 1.835 1.00 97.12 71 ILE A C 1
ATOM 568 O O . ILE A 1 71 ? -1.099 -4.265 2.482 1.00 97.12 71 ILE A O 1
ATOM 572 N N . PHE A 1 72 ? 0.388 -4.854 0.904 1.00 97.44 72 PHE A N 1
ATOM 573 C CA . PHE A 1 72 ? -0.323 -6.073 0.520 1.00 97.44 72 PHE A CA 1
ATOM 574 C C . PHE A 1 72 ? -0.333 -7.113 1.642 1.00 97.44 72 PHE A C 1
ATOM 576 O O . PHE A 1 72 ? -1.347 -7.769 1.853 1.00 97.44 72 PHE A O 1
ATOM 583 N N . SER A 1 73 ? 0.733 -7.199 2.443 1.00 97.06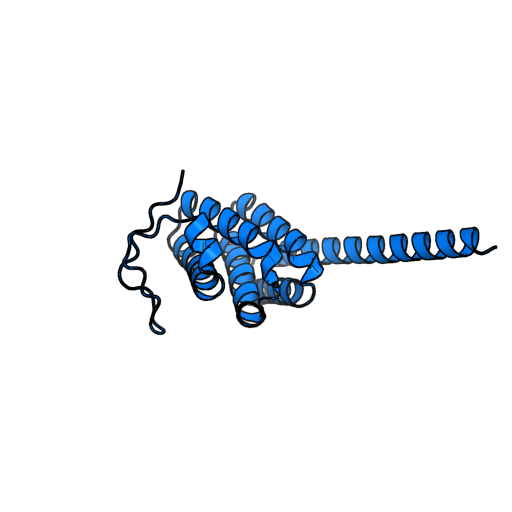 73 SER A N 1
ATOM 584 C CA . SER A 1 73 ? 0.735 -8.024 3.654 1.00 97.06 73 SER A CA 1
ATOM 585 C C . SER A 1 73 ? -0.330 -7.568 4.659 1.00 97.06 73 SER A C 1
ATOM 587 O O . SER A 1 73 ? -1.098 -8.393 5.158 1.00 97.06 73 SER A O 1
ATOM 589 N N . LYS A 1 74 ? -0.429 -6.257 4.925 1.00 97.06 74 LYS A N 1
AT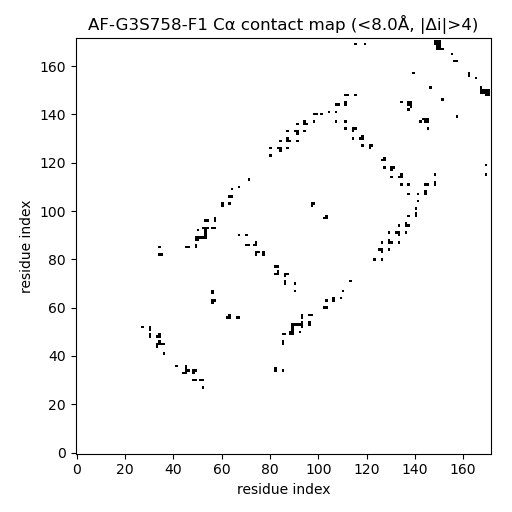OM 590 C CA . LYS A 1 74 ? -1.431 -5.704 5.847 1.00 97.06 74 LYS A CA 1
ATOM 591 C C . LYS A 1 74 ? -2.853 -5.838 5.320 1.00 97.06 74 LYS A C 1
ATOM 593 O O . LYS A 1 74 ? -3.743 -6.163 6.105 1.00 97.06 74 LYS A O 1
ATOM 598 N N . PHE A 1 75 ? -3.049 -5.657 4.016 1.00 96.69 75 PHE A N 1
ATOM 599 C CA . PHE A 1 75 ? -4.312 -5.934 3.338 1.00 96.69 75 PHE A CA 1
ATOM 600 C C . PHE A 1 75 ? -4.763 -7.377 3.595 1.00 96.69 75 PHE A C 1
ATOM 602 O O . PHE A 1 75 ? -5.854 -7.582 4.123 1.00 96.69 75 PHE A O 1
ATOM 609 N N . SER A 1 76 ? -3.907 -8.362 3.301 1.00 95.38 76 SER A N 1
ATOM 610 C CA . SER A 1 76 ? -4.255 -9.782 3.428 1.00 95.38 76 SER A CA 1
ATOM 611 C C . SER A 1 76 ? -4.493 -10.214 4.875 1.00 95.38 76 SER A C 1
ATOM 613 O O . SER A 1 76 ? -5.316 -11.087 5.122 1.00 95.38 76 SER A O 1
ATOM 615 N N . SER A 1 77 ? -3.813 -9.593 5.846 1.00 94.88 77 SER A N 1
ATOM 616 C CA . SER A 1 77 ? -4.021 -9.883 7.275 1.00 94.88 77 SER A CA 1
ATOM 617 C C . SER A 1 77 ? -5.252 -9.208 7.891 1.00 94.88 77 SER A C 1
ATOM 619 O O . SER A 1 77 ? -5.637 -9.546 9.009 1.00 94.88 77 SER A O 1
ATOM 621 N N . SER A 1 78 ? -5.842 -8.211 7.222 1.00 94.38 78 SER A N 1
ATOM 622 C CA . SER A 1 78 ? -6.962 -7.457 7.785 1.00 94.38 78 SER A CA 1
ATOM 623 C C . SER A 1 78 ? -8.254 -8.265 7.703 1.00 94.38 78 SER A C 1
ATOM 625 O O . SER A 1 78 ? -8.615 -8.755 6.638 1.00 94.38 78 SER A O 1
ATOM 627 N N . ALA A 1 79 ? -9.009 -8.326 8.800 1.00 92.56 79 ALA A N 1
ATOM 628 C CA . ALA A 1 79 ? -10.371 -8.867 8.804 1.00 92.56 79 ALA A CA 1
ATOM 629 C C . ALA A 1 79 ? -11.440 -7.814 8.441 1.00 92.56 79 ALA A C 1
ATOM 631 O O . ALA A 1 79 ? -12.586 -8.164 8.187 1.00 92.56 79 ALA A O 1
ATOM 632 N N . LYS A 1 80 ? -11.086 -6.520 8.439 1.00 93.56 80 LYS A N 1
ATOM 633 C CA . LYS A 1 80 ? -12.022 -5.410 8.199 1.00 93.56 80 LYS A CA 1
ATOM 634 C C . LYS A 1 80 ? -11.914 -4.923 6.756 1.00 93.56 80 LYS A C 1
ATOM 636 O O . LYS A 1 80 ? -10.874 -4.380 6.367 1.00 93.56 80 LYS A O 1
ATOM 641 N N . ASP A 1 81 ? -12.997 -5.037 5.995 1.00 94.25 81 ASP A N 1
ATOM 642 C CA . ASP A 1 81 ? -13.019 -4.624 4.586 1.00 94.25 81 ASP A CA 1
ATOM 643 C C . ASP A 1 81 ? -12.834 -3.116 4.399 1.00 94.25 81 ASP A C 1
ATOM 645 O O . ASP A 1 81 ? -12.154 -2.686 3.473 1.00 94.25 81 ASP A O 1
ATOM 649 N N . GLU A 1 82 ? -13.324 -2.297 5.328 1.00 93.69 82 GLU A N 1
ATOM 650 C CA . GLU A 1 82 ? -13.054 -0.853 5.339 1.00 93.69 82 GLU A CA 1
ATOM 651 C C . GLU A 1 82 ? -11.551 -0.527 5.433 1.00 93.69 82 GLU A C 1
ATOM 653 O O . GLU A 1 82 ? -11.070 0.390 4.769 1.00 93.69 82 GLU A O 1
ATOM 658 N N . VAL A 1 83 ? -10.780 -1.310 6.196 1.00 95.44 83 VAL A N 1
ATOM 659 C CA . VAL A 1 83 ? -9.323 -1.146 6.310 1.00 95.44 83 VAL A CA 1
ATOM 660 C C . VAL A 1 83 ? -8.630 -1.651 5.041 1.00 95.44 83 VAL A C 1
ATOM 662 O O . VAL A 1 83 ? -7.731 -0.991 4.520 1.00 95.44 83 VAL A O 1
ATOM 665 N N . LYS A 1 84 ? -9.075 -2.789 4.492 1.00 96.81 84 LYS A N 1
ATOM 666 C CA . LYS A 1 84 ? -8.602 -3.304 3.195 1.00 96.81 84 LYS A CA 1
ATOM 667 C C . LYS A 1 84 ? -8.799 -2.278 2.077 1.00 96.81 84 LYS A C 1
ATOM 669 O O . LYS A 1 84 ? -7.895 -2.049 1.272 1.00 96.81 84 LYS A O 1
ATOM 674 N N . LEU A 1 85 ? -9.954 -1.615 2.061 1.00 96.31 85 LEU A N 1
ATOM 675 C CA . LEU A 1 85 ? -10.279 -0.588 1.081 1.00 96.31 85 LEU A CA 1
ATOM 676 C C . LEU A 1 85 ? -9.321 0.604 1.182 1.00 96.31 85 LEU A C 1
ATOM 678 O O . LEU A 1 85 ? -8.875 1.108 0.154 1.00 96.31 85 LEU A O 1
ATOM 682 N N . LEU A 1 86 ? -8.940 1.013 2.397 1.00 95.94 86 LEU A N 1
ATOM 683 C CA . LEU A 1 86 ? -7.953 2.076 2.614 1.00 95.94 86 LEU A CA 1
ATOM 684 C C . LEU A 1 86 ? -6.569 1.715 2.052 1.00 95.94 86 LEU A C 1
ATOM 686 O O . LEU A 1 86 ? -5.940 2.564 1.418 1.00 95.94 86 LEU A O 1
ATOM 690 N N . TYR A 1 87 ? -6.118 0.465 2.197 1.00 97.75 87 TYR A N 1
ATOM 691 C CA . TYR A 1 87 ? -4.868 0.009 1.574 1.00 97.75 87 TYR A CA 1
ATOM 692 C C . TYR A 1 87 ? -4.932 0.057 0.047 1.00 97.75 87 TYR A C 1
ATOM 694 O O . TYR A 1 87 ? -4.019 0.593 -0.579 1.00 97.75 87 TYR A O 1
ATOM 702 N N . LEU A 1 88 ? -6.028 -0.411 -0.561 1.00 97.25 88 LEU A N 1
ATOM 703 C CA . LEU A 1 88 ? -6.216 -0.300 -2.012 1.00 97.25 88 LEU A CA 1
ATOM 704 C C . LEU A 1 88 ? -6.329 1.162 -2.473 1.00 97.25 88 LEU A C 1
ATOM 706 O O . LEU A 1 88 ? -5.853 1.509 -3.554 1.00 97.25 88 LEU A O 1
ATOM 710 N N . CYS A 1 89 ? -6.918 2.046 -1.662 1.00 95.88 89 CYS A N 1
ATOM 711 C CA . CYS A 1 89 ? -6.914 3.488 -1.904 1.00 95.88 89 CYS A CA 1
ATOM 712 C C . CYS A 1 89 ? -5.500 4.072 -1.900 1.00 95.88 89 CYS A C 1
ATOM 714 O O . CYS A 1 89 ? -5.174 4.828 -2.816 1.00 95.88 89 CYS A O 1
ATOM 716 N N . ALA A 1 90 ? -4.667 3.706 -0.925 1.00 95.31 90 ALA A N 1
ATOM 717 C CA . ALA A 1 90 ? -3.272 4.127 -0.868 1.00 95.31 90 ALA A CA 1
ATOM 718 C C . ALA A 1 90 ? -2.479 3.619 -2.083 1.00 95.31 90 ALA A C 1
ATOM 720 O O . ALA A 1 90 ? -1.785 4.404 -2.726 1.00 95.31 90 ALA A O 1
ATOM 721 N N . THR A 1 91 ? -2.640 2.342 -2.452 1.00 96.31 91 THR A N 1
ATOM 722 C CA . THR A 1 91 ? -2.029 1.760 -3.657 1.00 96.31 91 THR A CA 1
ATOM 723 C C . THR A 1 91 ? -2.434 2.533 -4.907 1.00 96.31 91 THR A C 1
ATOM 725 O O . THR A 1 91 ? -1.568 2.958 -5.664 1.00 96.31 91 THR A O 1
ATOM 728 N N . TYR A 1 92 ? -3.734 2.764 -5.110 1.00 95.12 92 TYR A N 1
ATOM 729 C CA . TYR A 1 92 ? -4.236 3.502 -6.269 1.00 95.12 92 TYR A CA 1
ATOM 730 C C . TYR A 1 92 ? -3.641 4.913 -6.354 1.00 95.12 92 TYR A C 1
ATOM 732 O O . TYR A 1 92 ? -3.112 5.290 -7.395 1.00 95.12 92 TYR A O 1
ATOM 740 N N . LYS A 1 93 ? -3.674 5.675 -5.252 1.00 92.12 93 LYS A N 1
ATOM 741 C CA . LYS A 1 93 ? -3.130 7.042 -5.211 1.00 92.12 93 LYS A CA 1
ATOM 742 C C . LYS A 1 93 ? -1.614 7.070 -5.458 1.00 92.12 93 LYS A C 1
ATOM 744 O O . LYS A 1 93 ? -1.126 7.962 -6.152 1.00 92.12 93 LYS A O 1
ATOM 749 N N . ALA A 1 94 ? -0.872 6.083 -4.949 1.00 91.88 94 ALA A N 1
ATOM 750 C CA . ALA A 1 94 ? 0.566 5.974 -5.193 1.00 91.88 94 ALA A CA 1
ATOM 751 C C . ALA A 1 94 ? 0.849 5.753 -6.684 1.00 91.88 94 ALA A C 1
ATOM 753 O O . ALA A 1 94 ? 1.710 6.419 -7.263 1.00 91.88 94 ALA A O 1
ATOM 754 N N . LEU A 1 95 ? 0.093 4.842 -7.307 1.00 91.25 95 LEU A N 1
ATOM 755 C CA . LEU A 1 95 ? 0.167 4.578 -8.740 1.00 91.25 95 LEU A CA 1
ATOM 756 C C . LEU A 1 95 ? -0.164 5.836 -9.549 1.00 91.25 95 LEU A C 1
ATOM 758 O O . LEU A 1 95 ? 0.587 6.171 -10.457 1.00 91.25 95 LEU A O 1
ATOM 762 N N . GLU A 1 96 ? -1.213 6.572 -9.182 1.00 88.62 96 GLU A N 1
ATOM 763 C CA . GLU A 1 96 ? -1.615 7.814 -9.851 1.00 88.62 96 GLU A CA 1
ATOM 764 C C . GLU A 1 96 ? -0.528 8.898 -9.783 1.00 88.62 96 GLU A C 1
ATOM 766 O O . GLU A 1 96 ? -0.185 9.502 -10.795 1.00 88.62 96 GLU A O 1
ATOM 771 N N . THR A 1 97 ? 0.091 9.074 -8.614 1.00 80.75 97 THR A N 1
ATOM 772 C CA . THR A 1 97 ? 1.093 10.126 -8.362 1.00 80.75 97 THR A CA 1
ATOM 773 C C . THR A 1 97 ? 2.382 9.941 -9.178 1.00 80.75 97 THR A C 1
ATOM 775 O O . THR A 1 97 ? 3.086 10.908 -9.482 1.00 80.75 97 THR A O 1
ATOM 778 N N . VAL A 1 98 ? 2.732 8.697 -9.519 1.00 72.06 98 VAL A N 1
ATOM 779 C CA . VAL A 1 98 ? 4.056 8.344 -10.071 1.00 72.06 98 VAL A CA 1
ATOM 780 C C . VAL A 1 98 ? 3.977 7.611 -11.413 1.00 72.06 98 VAL A C 1
ATOM 782 O O . VAL A 1 98 ? 4.976 7.525 -12.133 1.00 72.06 98 VAL A O 1
ATOM 785 N N . GLY A 1 99 ? 2.800 7.108 -11.781 1.00 59.94 99 GLY A N 1
ATOM 786 C CA . GLY A 1 99 ? 2.579 6.234 -12.932 1.00 59.94 99 GLY A CA 1
ATOM 787 C C . GLY A 1 99 ? 3.023 6.821 -14.263 1.00 59.94 99 GLY A C 1
ATOM 788 O O . GLY A 1 99 ? 3.577 6.104 -15.093 1.00 59.94 99 GLY A O 1
ATOM 789 N N . GLU A 1 100 ? 2.874 8.132 -14.442 1.00 61.31 100 GLU A N 1
ATOM 790 C CA . GLU A 1 100 ? 3.301 8.818 -15.667 1.00 61.31 100 GLU A CA 1
ATOM 791 C C . GLU A 1 100 ? 4.827 8.948 -15.766 1.00 61.31 100 GLU A C 1
ATOM 793 O O . GLU A 1 100 ? 5.399 8.881 -16.852 1.00 61.31 100 GLU A O 1
ATOM 798 N N . LYS A 1 101 ? 5.515 9.046 -14.623 1.00 70.06 101 LYS A N 1
ATOM 799 C CA . LYS A 1 101 ? 6.978 9.198 -14.546 1.00 70.06 101 LYS A CA 1
ATOM 800 C C . LYS A 1 101 ? 7.724 7.864 -14.609 1.00 70.06 101 LYS A C 1
ATOM 802 O O . LYS A 1 101 ? 8.948 7.844 -14.514 1.00 70.06 101 LYS A O 1
ATOM 807 N N . LYS A 1 102 ? 7.000 6.744 -14.719 1.00 74.56 102 LYS A N 1
ATOM 808 C CA . LYS A 1 102 ? 7.530 5.372 -14.733 1.00 74.56 102 LYS A CA 1
ATOM 809 C C . LYS A 1 102 ? 8.462 5.020 -13.557 1.00 74.56 102 LYS A C 1
ATOM 811 O O . LYS A 1 102 ? 9.190 4.028 -13.635 1.00 74.56 102 LYS A O 1
ATOM 816 N N . ALA A 1 103 ? 8.427 5.756 -12.442 1.00 80.12 103 ALA A N 1
ATOM 817 C CA . ALA A 1 103 ? 9.413 5.580 -11.365 1.00 80.12 103 ALA A CA 1
ATOM 818 C C . ALA A 1 103 ? 9.259 4.254 -10.592 1.00 80.12 103 ALA A C 1
ATOM 820 O O . ALA A 1 103 ? 10.180 3.841 -9.898 1.00 80.12 103 ALA A O 1
ATOM 821 N N . PHE A 1 104 ? 8.132 3.552 -10.753 1.00 85.62 104 PHE A N 1
ATOM 822 C CA . PHE A 1 104 ? 7.886 2.230 -10.165 1.00 85.62 104 PHE A CA 1
ATOM 823 C C . PHE A 1 104 ? 8.133 1.059 -11.123 1.00 85.62 104 PHE A C 1
ATOM 825 O O . PHE A 1 104 ? 7.712 -0.057 -10.829 1.00 85.62 104 PHE A O 1
ATOM 832 N N . SER A 1 105 ? 8.802 1.273 -12.264 1.00 87.94 105 SER A N 1
ATOM 833 C CA . SER A 1 105 ? 8.966 0.233 -13.298 1.00 87.94 105 SER A CA 1
ATOM 834 C C . SER A 1 105 ? 9.489 -1.106 -12.758 1.00 87.94 105 SER A C 1
ATOM 836 O O . SER A 1 105 ? 8.958 -2.148 -13.126 1.00 87.94 105 SER A O 1
ATOM 838 N N . SER A 1 106 ? 10.472 -1.089 -11.852 1.00 89.44 106 SER A N 1
ATOM 839 C CA . SER A 1 106 ? 11.061 -2.304 -11.264 1.00 89.44 106 SER A CA 1
ATOM 840 C C . SER A 1 106 ? 10.122 -3.064 -10.323 1.00 89.44 106 SER A C 1
ATOM 842 O O . SER A 1 106 ? 10.261 -4.271 -10.162 1.00 89.44 106 SER A O 1
ATOM 844 N N . VAL A 1 107 ? 9.160 -2.375 -9.707 1.00 92.06 107 VAL A N 1
ATOM 845 C CA . VAL A 1 107 ? 8.272 -2.933 -8.671 1.00 92.06 107 VAL A CA 1
ATOM 846 C C . VAL A 1 107 ? 6.902 -3.299 -9.239 1.00 92.06 107 VAL A C 1
ATOM 848 O O . VAL A 1 107 ? 6.142 -4.059 -8.645 1.00 92.06 107 VAL A O 1
ATOM 851 N N . MET A 1 108 ? 6.568 -2.787 -10.417 1.00 92.94 108 MET A N 1
ATOM 852 C CA . MET A 1 108 ? 5.219 -2.878 -10.953 1.00 92.94 108 MET A CA 1
ATOM 853 C C . MET A 1 108 ? 4.779 -4.318 -11.268 1.00 92.94 108 MET A C 1
ATOM 855 O O . MET A 1 108 ? 3.597 -4.634 -11.147 1.00 92.94 108 MET A O 1
ATOM 859 N N . GLN A 1 109 ? 5.720 -5.221 -11.569 1.00 93.19 109 GLN A N 1
ATOM 860 C CA . GLN A 1 109 ? 5.428 -6.652 -11.701 1.00 93.19 109 GLN A CA 1
ATOM 861 C C . GLN A 1 109 ? 4.937 -7.258 -10.377 1.00 93.19 109 GLN A C 1
ATOM 863 O O . GLN A 1 109 ? 3.971 -8.017 -10.366 1.00 93.19 109 GLN A O 1
ATOM 868 N N . LEU A 1 110 ? 5.555 -6.881 -9.252 1.00 94.94 110 LEU A N 1
ATOM 869 C CA . LEU A 1 110 ? 5.113 -7.296 -7.920 1.00 94.94 110 LEU A CA 1
ATOM 870 C C . LEU A 1 110 ? 3.727 -6.739 -7.600 1.00 94.94 110 LEU A C 1
ATOM 872 O O . LEU A 1 110 ? 2.879 -7.466 -7.077 1.00 94.94 110 LEU A O 1
ATOM 876 N N . VAL A 1 111 ? 3.495 -5.463 -7.919 1.00 95.38 111 VAL A N 1
ATOM 877 C CA . VAL A 1 111 ? 2.194 -4.814 -7.713 1.00 95.38 111 VAL A CA 1
ATOM 878 C C . VAL A 1 111 ? 1.113 -5.547 -8.496 1.00 95.38 111 VAL A C 1
ATOM 880 O O . VAL A 1 111 ? 0.091 -5.900 -7.916 1.00 95.38 111 VAL A O 1
ATOM 883 N N . MET A 1 112 ? 1.352 -5.842 -9.775 1.00 94.50 112 MET A N 1
ATOM 884 C CA . MET A 1 112 ? 0.375 -6.534 -10.607 1.00 94.50 112 MET A CA 1
ATOM 885 C C . MET A 1 112 ? 0.062 -7.941 -10.097 1.00 94.50 112 MET A C 1
ATOM 887 O O . MET A 1 112 ? -1.108 -8.282 -9.954 1.00 94.50 112 MET A O 1
ATOM 891 N N . THR A 1 113 ? 1.081 -8.739 -9.768 1.00 94.12 113 THR A N 1
ATOM 892 C CA . THR A 1 113 ? 0.872 -10.093 -9.232 1.00 94.12 113 THR A CA 1
ATOM 893 C C . THR A 1 113 ? 0.113 -10.066 -7.903 1.00 94.12 113 THR A C 1
ATOM 895 O O . THR A 1 113 ? -0.772 -10.887 -7.680 1.00 94.12 113 THR A O 1
ATOM 898 N N . SER A 1 114 ? 0.396 -9.088 -7.037 1.00 96.19 114 SER A N 1
ATOM 899 C CA . SER A 1 114 ? -0.331 -8.931 -5.771 1.00 96.19 114 SER A CA 1
ATOM 900 C C . SER A 1 114 ? -1.790 -8.534 -6.006 1.00 96.19 114 SER A C 1
ATOM 902 O O . SER A 1 114 ? -2.686 -9.107 -5.398 1.00 96.19 114 SER A O 1
ATOM 904 N N . LEU A 1 115 ? -2.047 -7.592 -6.919 1.00 95.94 115 LEU A N 1
ATOM 905 C CA . LEU A 1 115 ? -3.404 -7.180 -7.285 1.00 95.94 115 LEU A CA 1
ATOM 906 C C . LEU A 1 115 ? -4.197 -8.313 -7.942 1.00 95.94 115 LEU A C 1
ATOM 908 O O . LEU A 1 115 ? -5.383 -8.447 -7.667 1.00 95.94 115 LEU A O 1
ATOM 912 N N . GLN A 1 116 ? -3.557 -9.139 -8.770 1.00 91.81 116 GLN A N 1
ATOM 913 C CA . GLN A 1 116 ? -4.171 -10.334 -9.343 1.00 91.81 116 GLN A CA 1
ATOM 914 C C . GLN A 1 116 ? -4.601 -11.310 -8.239 1.00 91.81 116 GLN A C 1
ATOM 916 O O . GLN A 1 116 ? -5.759 -11.708 -8.200 1.00 91.81 116 GLN A O 1
ATOM 921 N N . SER A 1 117 ? -3.707 -11.623 -7.297 1.00 93.06 117 SER A N 1
ATOM 922 C CA . SER A 1 117 ? -4.046 -12.488 -6.162 1.00 93.06 117 SER A CA 1
ATOM 923 C C . SER A 1 117 ? -5.171 -11.892 -5.307 1.00 93.06 117 SER A C 1
ATOM 925 O O . SER A 1 117 ? -6.079 -12.604 -4.896 1.00 93.06 117 SER A O 1
ATOM 927 N N . ILE A 1 118 ? -5.178 -10.574 -5.084 1.00 93.56 118 ILE A N 1
ATOM 928 C CA . ILE A 1 118 ? -6.289 -9.901 -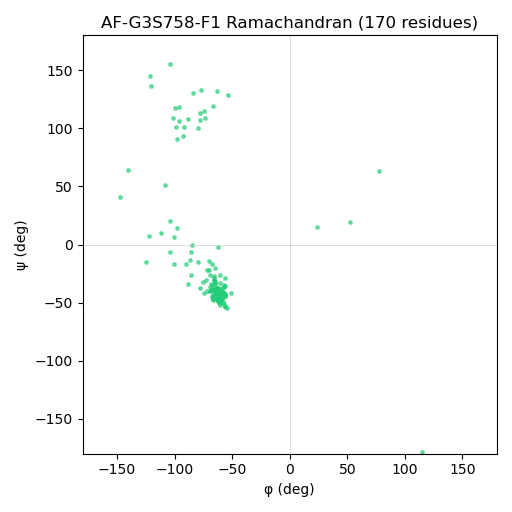4.400 1.00 93.56 118 ILE A CA 1
ATOM 929 C C . ILE A 1 118 ? -7.587 -10.060 -5.198 1.00 93.56 118 ILE A C 1
ATOM 931 O O . ILE A 1 118 ? -8.606 -10.404 -4.614 1.00 93.56 118 ILE A O 1
ATOM 935 N N . LEU A 1 119 ? -7.560 -9.843 -6.516 1.00 92.81 119 LEU A N 1
ATOM 936 C CA . LEU A 1 119 ? -8.725 -9.971 -7.396 1.00 92.81 119 LEU A CA 1
ATOM 937 C C . LEU A 1 119 ? -9.368 -11.365 -7.319 1.00 92.81 119 LEU A C 1
ATOM 939 O O . LEU A 1 119 ? -10.588 -11.465 -7.366 1.00 92.81 119 LEU A O 1
ATOM 943 N N . GLU A 1 120 ? -8.560 -12.416 -7.179 1.00 88.56 120 GLU A N 1
ATOM 944 C CA . GLU A 1 120 ? -9.025 -13.804 -7.040 1.00 88.56 120 GLU A CA 1
ATOM 945 C C . GLU A 1 120 ? -9.708 -14.091 -5.689 1.00 88.56 120 GLU A C 1
ATOM 947 O O . GLU A 1 120 ? -10.468 -15.049 -5.596 1.00 88.56 120 GLU A O 1
ATOM 952 N N . ASN A 1 121 ? -9.445 -13.283 -4.653 1.00 89.12 121 ASN A N 1
ATOM 953 C CA . ASN A 1 121 ? -9.837 -13.556 -3.262 1.00 89.12 121 ASN A CA 1
ATOM 954 C C . ASN A 1 121 ? -10.720 -12.459 -2.626 1.00 89.12 121 ASN A C 1
ATOM 956 O O . ASN A 1 121 ? -10.930 -12.471 -1.415 1.00 89.12 121 ASN A O 1
ATOM 960 N N . VAL A 1 122 ? -11.174 -11.452 -3.380 1.00 90.62 122 VAL A N 1
ATOM 961 C CA . VAL A 1 122 ? -12.042 -10.387 -2.842 1.00 90.62 122 VAL A CA 1
ATOM 962 C C . VAL A 1 122 ? -13.507 -10.807 -2.832 1.00 90.62 122 VAL A C 1
ATOM 964 O O . VAL A 1 122 ? -14.057 -11.185 -3.861 1.00 90.62 122 VAL A O 1
ATOM 967 N N . ASP A 1 123 ? -14.158 -10.620 -1.684 1.00 88.00 123 ASP A N 1
ATOM 968 C CA . ASP A 1 123 ? -15.539 -11.071 -1.463 1.00 88.00 123 ASP A CA 1
ATOM 969 C C . ASP A 1 123 ? -16.582 -9.940 -1.515 1.00 88.00 123 ASP A C 1
ATOM 971 O O . ASP A 1 123 ? -17.785 -10.198 -1.458 1.00 88.00 123 ASP A O 1
ATOM 975 N N . THR A 1 124 ? -16.148 -8.676 -1.622 1.00 91.94 124 THR A N 1
ATOM 976 C CA . THR A 1 124 ? -17.047 -7.509 -1.641 1.00 91.94 124 THR A CA 1
ATOM 977 C C . THR A 1 124 ? -16.911 -6.674 -2.913 1.00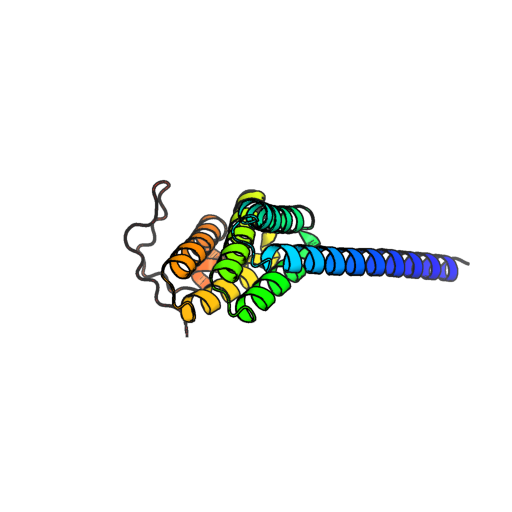 91.94 124 THR A C 1
ATOM 979 O O . THR A 1 124 ? -15.807 -6.515 -3.454 1.00 91.94 124 THR A O 1
ATOM 982 N N . PRO A 1 125 ? -18.024 -6.098 -3.408 1.00 92.12 125 PRO A N 1
ATOM 983 C CA . PRO A 1 125 ? -18.019 -5.322 -4.644 1.00 92.12 125 PRO A CA 1
ATOM 984 C C . PRO A 1 125 ? -17.167 -4.050 -4.539 1.00 92.12 125 PRO A C 1
ATOM 986 O O . PRO A 1 125 ? -16.551 -3.642 -5.524 1.00 92.12 125 PRO A O 1
ATOM 989 N N . GLU A 1 126 ? -17.070 -3.430 -3.362 1.00 93.00 126 GLU A N 1
ATOM 990 C CA . GLU A 1 126 ? -16.255 -2.234 -3.136 1.00 93.00 126 GLU A CA 1
ATOM 991 C C . GLU A 1 126 ? -14.759 -2.536 -3.279 1.00 93.00 126 GLU A C 1
ATOM 993 O O . GLU A 1 126 ?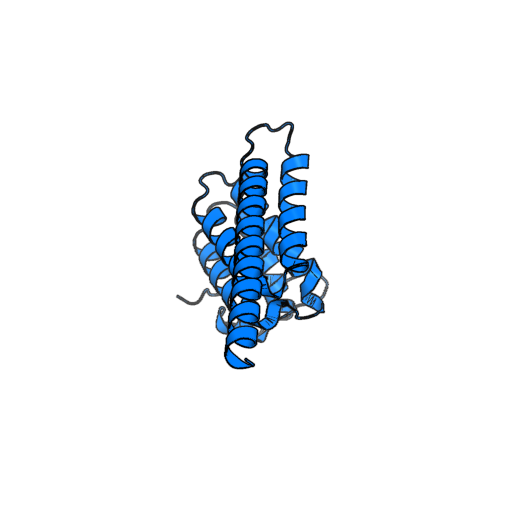 -14.036 -1.796 -3.959 1.00 93.00 126 GLU A O 1
ATOM 998 N N . LEU A 1 127 ? -14.293 -3.637 -2.677 1.00 94.38 127 LEU A N 1
ATOM 999 C CA . LEU A 1 127 ? -12.903 -4.084 -2.787 1.00 94.38 127 LEU A CA 1
ATOM 1000 C C . LEU A 1 127 ? -12.571 -4.501 -4.215 1.00 94.38 127 LEU A C 1
ATOM 1002 O O . LEU A 1 127 ? -11.535 -4.089 -4.742 1.00 94.38 127 LEU A O 1
ATOM 1006 N N . LEU A 1 128 ? -13.472 -5.245 -4.861 1.00 92.75 128 LEU A N 1
ATOM 1007 C CA . LEU A 1 128 ? -13.347 -5.627 -6.263 1.00 92.75 128 LEU A CA 1
ATOM 1008 C C . LEU A 1 128 ? -13.204 -4.395 -7.161 1.00 92.75 128 LEU A C 1
ATOM 1010 O O . LEU A 1 128 ? -12.229 -4.275 -7.904 1.00 92.75 128 LEU A O 1
ATOM 1014 N N . CYS A 1 129 ? -14.130 -3.440 -7.050 1.00 92.62 129 CYS A N 1
ATOM 1015 C CA . CYS A 1 129 ? -14.118 -2.209 -7.835 1.00 92.62 129 CYS A CA 1
ATOM 1016 C C . CYS A 1 129 ? -12.801 -1.445 -7.657 1.00 92.62 129 CYS A C 1
ATOM 1018 O O . CYS A 1 129 ? -12.202 -0.977 -8.631 1.00 92.62 129 CYS A O 1
ATOM 1020 N N . LYS A 1 130 ? -12.306 -1.338 -6.419 1.00 94.25 130 LYS A N 1
ATOM 1021 C CA . LYS A 1 130 ? -11.058 -0.623 -6.154 1.00 94.25 130 LYS A CA 1
ATOM 1022 C C . LYS A 1 130 ? -9.824 -1.379 -6.654 1.00 94.25 130 LYS A C 1
ATOM 1024 O O . LYS A 1 130 ? -8.944 -0.746 -7.234 1.00 94.25 130 LYS A O 1
ATOM 1029 N N . CYS A 1 131 ? -9.775 -2.700 -6.490 1.00 95.94 131 CYS A N 1
ATOM 1030 C CA . CYS A 1 131 ? -8.698 -3.543 -7.011 1.00 95.94 131 CYS A CA 1
ATOM 1031 C C . CYS A 1 131 ? -8.609 -3.442 -8.542 1.00 95.94 131 CYS A C 1
ATOM 1033 O O . CYS A 1 131 ? -7.540 -3.156 -9.086 1.00 95.94 131 CYS A O 1
ATOM 1035 N N . VAL A 1 132 ? -9.748 -3.555 -9.235 1.00 93.81 132 VAL A N 1
ATOM 1036 C CA . VAL A 1 132 ? -9.821 -3.405 -10.694 1.00 93.81 132 VAL A CA 1
ATOM 1037 C C . VAL A 1 132 ? -9.315 -2.029 -11.125 1.00 93.81 132 VAL A C 1
ATOM 1039 O O . VAL A 1 132 ? -8.515 -1.950 -12.052 1.00 93.81 132 VAL A O 1
ATOM 1042 N N . LYS A 1 133 ? -9.677 -0.942 -10.428 1.00 93.31 133 LYS A N 1
ATOM 1043 C CA . LYS A 1 133 ? -9.135 0.399 -10.726 1.00 93.31 133 LYS A CA 1
ATOM 1044 C C . LYS A 1 133 ? -7.605 0.446 -10.657 1.00 93.31 133 LYS A C 1
ATOM 1046 O O . LYS A 1 133 ? -6.987 1.053 -11.530 1.00 93.31 133 LYS A O 1
ATOM 1051 N N . CYS A 1 134 ? -6.988 -0.205 -9.669 1.00 94.75 134 CYS A N 1
ATOM 1052 C CA . CYS A 1 134 ? -5.529 -0.326 -9.600 1.00 94.75 134 CYS A CA 1
ATOM 1053 C C . CYS A 1 134 ? -4.970 -1.100 -10.803 1.00 94.75 134 CYS A C 1
ATOM 1055 O O . CYS A 1 134 ? -4.046 -0.621 -11.454 1.00 94.75 134 CYS A O 1
ATOM 1057 N N . ILE A 1 135 ? -5.549 -2.261 -11.132 1.00 93.69 135 ILE A N 1
ATOM 1058 C CA . ILE A 1 135 ? -5.109 -3.104 -12.258 1.00 93.69 135 ILE A CA 1
ATOM 1059 C C . ILE A 1 135 ? -5.192 -2.342 -13.581 1.00 93.69 135 ILE A C 1
ATOM 1061 O O . ILE A 1 135 ? -4.239 -2.353 -14.357 1.00 93.69 135 ILE A O 1
ATOM 1065 N N . LEU A 1 136 ? -6.301 -1.644 -13.825 1.00 90.88 136 LEU A N 1
ATOM 1066 C CA . LEU A 1 136 ? -6.503 -0.848 -15.034 1.00 90.88 136 LEU A CA 1
ATOM 1067 C C . LEU A 1 136 ? -5.488 0.285 -15.152 1.00 90.88 136 LEU A C 1
ATOM 1069 O O . LEU A 1 136 ? -4.986 0.557 -16.242 1.00 90.88 136 LEU A O 1
ATOM 1073 N N . PHE A 1 137 ? -5.137 0.911 -14.030 1.00 90.25 137 PHE A N 1
ATOM 1074 C CA . PHE A 1 137 ? -4.086 1.915 -14.021 1.00 90.25 137 PHE A CA 1
ATOM 1075 C C . PHE A 1 137 ? -2.735 1.309 -14.430 1.00 90.25 137 PHE A C 1
ATOM 1077 O O . PHE A 1 137 ? -2.047 1.855 -15.296 1.00 90.25 137 PHE A O 1
ATOM 1084 N N . VAL A 1 138 ? -2.370 0.149 -13.868 1.00 90.75 138 VAL A N 1
ATOM 1085 C CA . VAL A 1 138 ? -1.143 -0.560 -14.261 1.00 90.75 138 VAL A CA 1
ATOM 1086 C C . VAL A 1 138 ? -1.195 -0.974 -15.733 1.00 90.75 138 VAL A C 1
ATOM 1088 O O . VAL A 1 138 ? -0.204 -0.800 -16.432 1.00 90.75 138 VAL A O 1
ATOM 1091 N N . ALA A 1 139 ? -2.336 -1.446 -16.236 1.00 89.44 139 ALA A N 1
ATOM 1092 C CA . ALA A 1 139 ? -2.510 -1.799 -17.645 1.00 89.44 139 ALA A CA 1
ATOM 1093 C C . ALA A 1 139 ? -2.259 -0.608 -18.580 1.00 89.44 139 ALA A C 1
ATOM 1095 O O . ALA A 1 139 ? -1.587 -0.757 -19.600 1.00 89.44 139 ALA A O 1
ATOM 1096 N N . ARG A 1 140 ? -2.737 0.583 -18.198 1.00 87.75 140 ARG A N 1
ATOM 1097 C CA . ARG A 1 140 ? -2.542 1.826 -18.954 1.00 87.75 140 ARG A CA 1
ATOM 1098 C C . ARG A 1 140 ? -1.077 2.269 -18.975 1.00 87.75 140 ARG A C 1
ATOM 1100 O O . ARG A 1 140 ? -0.559 2.621 -20.030 1.00 87.75 140 ARG A O 1
ATOM 1107 N N . CYS A 1 141 ? -0.401 2.262 -17.826 1.00 86.94 141 CYS A N 1
ATOM 1108 C CA . CYS A 1 141 ? 0.969 2.778 -17.708 1.00 86.94 141 CYS A CA 1
ATOM 1109 C C . CYS A 1 141 ? 2.054 1.736 -18.061 1.00 86.94 141 CYS A C 1
ATOM 1111 O O . CYS A 1 141 ? 3.155 2.100 -18.481 1.00 86.94 141 CYS A O 1
ATOM 1113 N N . TYR A 1 142 ? 1.748 0.444 -17.904 1.00 88.12 142 TYR A N 1
ATOM 1114 C CA . TYR A 1 142 ? 2.667 -0.692 -18.030 1.00 88.12 142 TYR A CA 1
ATOM 1115 C C . TYR A 1 142 ? 2.003 -1.892 -18.739 1.00 88.12 142 TYR A C 1
ATOM 1117 O O . TYR A 1 142 ? 1.865 -2.974 -18.158 1.00 88.12 142 TYR A O 1
ATOM 1125 N N . PRO A 1 143 ? 1.625 -1.754 -20.021 1.00 87.19 143 PRO A N 1
ATOM 1126 C CA . PRO A 1 143 ? 0.848 -2.773 -20.735 1.00 87.19 143 PRO A CA 1
ATOM 1127 C C . PRO A 1 143 ? 1.552 -4.138 -20.828 1.00 87.19 143 PRO A C 1
ATOM 1129 O O . PRO A 1 143 ? 0.903 -5.180 -20.747 1.00 87.19 143 PRO A O 1
ATOM 1132 N N . HIS A 1 144 ? 2.887 -4.150 -20.925 1.00 87.44 144 HIS A N 1
ATOM 1133 C CA . HIS A 1 144 ? 3.687 -5.382 -20.945 1.00 87.44 144 HIS A CA 1
ATOM 1134 C C . HIS A 1 144 ? 3.543 -6.200 -19.648 1.00 87.44 144 HIS A C 1
ATOM 1136 O O . HIS A 1 144 ? 3.435 -7.427 -19.696 1.00 87.44 144 HIS A O 1
ATOM 1142 N N . ILE A 1 145 ? 3.458 -5.528 -18.497 1.00 89.19 145 ILE A N 1
ATOM 1143 C CA . ILE A 1 145 ? 3.246 -6.172 -17.194 1.00 89.19 145 ILE A CA 1
ATOM 1144 C C . ILE A 1 145 ? 1.847 -6.776 -17.147 1.00 89.19 145 ILE A C 1
ATOM 1146 O O . ILE A 1 145 ? 1.683 -7.945 -16.811 1.00 89.19 145 ILE A O 1
ATOM 1150 N N . PHE A 1 146 ? 0.837 -6.024 -17.591 1.00 87.06 146 PHE A N 1
ATOM 1151 C CA . PHE A 1 146 ? -0.532 -6.532 -17.643 1.00 87.06 146 PHE A CA 1
ATOM 1152 C C . PHE A 1 146 ? -0.674 -7.782 -18.512 1.00 87.06 146 PHE A C 1
ATOM 1154 O O . PHE A 1 146 ? -1.258 -8.764 -18.063 1.00 87.06 146 PHE A O 1
ATOM 1161 N N . SER A 1 147 ? -0.066 -7.802 -19.700 1.00 83.12 147 SER A N 1
ATOM 1162 C CA . SER A 1 147 ? -0.110 -8.967 -20.599 1.00 83.12 147 SER A CA 1
ATOM 1163 C C . SER A 1 147 ? 0.590 -10.225 -20.055 1.00 83.12 147 SER A C 1
ATOM 1165 O O . SER A 1 147 ? 0.317 -11.342 -20.502 1.00 83.12 147 SER A O 1
ATOM 1167 N N . THR A 1 148 ? 1.488 -10.056 -19.079 1.00 82.81 148 THR A N 1
ATOM 1168 C CA . THR A 1 148 ? 2.184 -11.166 -18.413 1.00 82.81 148 THR A CA 1
ATOM 1169 C C . THR A 1 148 ? 1.275 -11.845 -17.385 1.00 82.81 148 THR A C 1
ATOM 1171 O O . THR A 1 148 ? 1.269 -13.074 -17.284 1.00 82.81 148 THR A O 1
ATOM 1174 N N . ASN A 1 149 ? 0.459 -11.063 -16.675 1.00 78.94 149 ASN A N 1
ATOM 1175 C CA . ASN A 1 149 ? -0.449 -11.542 -15.629 1.00 78.94 149 ASN A CA 1
ATOM 1176 C C . ASN A 1 149 ? -1.826 -11.964 -16.165 1.00 78.94 149 ASN A C 1
ATOM 1178 O O . ASN A 1 149 ? -2.415 -12.927 -15.681 1.00 78.94 149 ASN A O 1
ATOM 1182 N N . PHE A 1 150 ? -2.324 -11.296 -17.205 1.00 76.06 150 PHE A N 1
ATOM 1183 C CA . PHE A 1 150 ? -3.663 -11.515 -17.745 1.00 76.06 150 PHE A CA 1
ATOM 1184 C C . PHE A 1 150 ? -3.611 -11.950 -19.209 1.00 76.06 150 PHE A C 1
ATOM 1186 O O . PHE A 1 150 ? -2.865 -11.398 -20.019 1.00 76.06 150 PHE A O 1
ATOM 1193 N N . ARG A 1 151 ? -4.417 -12.955 -19.584 1.00 64.50 151 ARG A N 1
ATOM 1194 C CA . ARG A 1 151 ? -4.577 -13.305 -21.003 1.00 64.50 151 ARG A CA 1
ATOM 1195 C C . ARG A 1 151 ? -5.443 -12.247 -21.679 1.00 64.50 151 ARG A C 1
ATOM 1197 O O . ARG A 1 151 ? -6.627 -12.133 -21.385 1.00 64.50 151 ARG A O 1
ATOM 1204 N N . VAL A 1 152 ? -4.851 -11.510 -22.612 1.00 52.53 152 VAL A N 1
ATOM 1205 C CA . VAL A 1 152 ? -5.575 -10.574 -23.473 1.00 52.53 152 VAL A CA 1
ATOM 1206 C C . VAL A 1 152 ? -6.057 -11.325 -24.714 1.00 52.53 152 VAL A C 1
ATOM 1208 O O . VAL A 1 152 ? -5.249 -11.683 -25.567 1.00 52.53 152 VAL A O 1
ATOM 1211 N N . SER A 1 153 ? -7.361 -11.578 -24.827 1.00 46.19 153 SER A N 1
ATOM 1212 C CA . SER A 1 153 ? -7.961 -11.987 -26.103 1.00 46.19 153 SER A CA 1
ATOM 1213 C C . SER A 1 153 ? -8.153 -10.730 -26.949 1.00 46.19 153 SER A C 1
ATOM 1215 O O . SER A 1 153 ? -9.035 -9.947 -26.628 1.00 46.19 153 SER A O 1
ATOM 1217 N N . SER A 1 154 ? -7.241 -10.492 -27.903 1.00 45.94 154 SER A N 1
ATOM 1218 C CA . SER A 1 154 ? -7.239 -9.601 -29.097 1.00 45.94 154 SER A CA 1
ATOM 1219 C C . SER A 1 154 ? -8.133 -8.339 -29.205 1.00 45.94 154 SER A C 1
ATOM 1221 O O . SER A 1 154 ? -8.262 -7.783 -30.292 1.00 45.94 154 SER A O 1
ATOM 1223 N N . SER A 1 155 ? -8.729 -7.821 -28.137 1.00 44.38 155 SER A N 1
ATOM 1224 C CA . SER A 1 155 ? -9.702 -6.720 -28.180 1.00 44.38 155 SER A CA 1
ATOM 1225 C C . SER A 1 155 ? -9.612 -5.841 -26.932 1.00 44.38 155 SER A C 1
ATOM 1227 O O . SER A 1 155 ? -10.623 -5.430 -26.375 1.00 44.38 155 SER A O 1
ATOM 1229 N N . PHE A 1 156 ? -8.396 -5.559 -26.458 1.00 40.88 156 PHE A N 1
ATOM 1230 C CA . PHE A 1 156 ? -8.194 -4.599 -25.372 1.00 40.88 156 PHE A CA 1
ATOM 1231 C C . PHE A 1 156 ? -7.933 -3.210 -25.956 1.00 40.88 156 PHE A C 1
ATOM 1233 O O . PHE A 1 156 ? -6.799 -2.862 -26.281 1.00 40.88 156 PHE A O 1
ATOM 1240 N N . CYS A 1 157 ? -8.992 -2.418 -26.104 1.00 40.81 157 CYS A N 1
ATOM 1241 C CA . CYS A 1 157 ? -8.880 -0.989 -26.368 1.00 40.81 157 CYS A CA 1
ATOM 1242 C C . CYS A 1 157 ? -9.075 -0.242 -25.044 1.00 40.81 157 CYS A C 1
ATOM 1244 O O . CYS A 1 157 ? -10.197 -0.073 -24.576 1.00 40.81 157 CYS A O 1
ATOM 1246 N N . CYS A 1 158 ? -7.979 0.199 -24.422 1.00 39.97 158 CYS A N 1
ATOM 1247 C CA . CYS A 1 158 ? -8.064 1.231 -23.391 1.00 39.97 158 CYS A CA 1
ATOM 1248 C C . CYS A 1 158 ? -8.343 2.565 -24.091 1.00 39.97 158 CYS A C 1
ATOM 1250 O O . CYS A 1 158 ? -7.458 3.098 -24.755 1.00 39.97 158 CYS A O 1
ATOM 1252 N N . SER A 1 159 ? -9.556 3.093 -23.949 1.00 40.06 159 SER A N 1
ATOM 1253 C CA . SER A 1 159 ? -9.884 4.469 -24.334 1.00 40.06 159 SER A CA 1
ATOM 1254 C C . SER A 1 159 ? -9.985 5.354 -23.091 1.00 40.06 159 SER A C 1
ATOM 1256 O O . SER A 1 159 ? -10.282 4.874 -21.995 1.00 40.06 159 SER A O 1
ATOM 1258 N N . ASP A 1 160 ? -9.780 6.659 -23.268 1.00 37.88 160 ASP A N 1
ATOM 1259 C CA . ASP A 1 160 ? -9.749 7.669 -22.195 1.00 37.88 160 ASP A CA 1
ATOM 1260 C C . ASP A 1 160 ? -11.070 7.818 -21.403 1.00 37.88 160 ASP A C 1
ATOM 1262 O O . ASP A 1 160 ? -11.140 8.572 -20.435 1.00 37.88 160 ASP A O 1
ATOM 1266 N N . HIS A 1 161 ? -12.125 7.081 -21.769 1.00 37.25 161 HIS A N 1
ATOM 1267 C CA . HIS A 1 161 ? -13.454 7.123 -21.143 1.00 37.25 161 HIS A CA 1
ATOM 1268 C C . HIS A 1 161 ? -13.837 5.849 -20.370 1.00 37.25 161 HIS A C 1
ATOM 1270 O O . HIS A 1 161 ? -14.978 5.715 -19.931 1.00 37.25 161 HIS A O 1
ATOM 1276 N N . GLY A 1 162 ? -12.894 4.927 -20.154 1.00 43.97 162 GLY A N 1
ATOM 1277 C CA . GLY A 1 162 ? -13.110 3.699 -19.387 1.00 43.97 162 GLY A CA 1
ATOM 1278 C C . GLY A 1 162 ? -12.986 2.427 -20.223 1.00 43.97 162 GLY A C 1
ATOM 1279 O O . GLY A 1 162 ? -12.665 2.458 -21.408 1.00 43.97 162 GLY A O 1
ATOM 1280 N N . VAL A 1 163 ? -13.202 1.284 -19.570 1.00 44.50 163 VAL A N 1
ATOM 1281 C CA . VAL A 1 163 ? -13.011 -0.051 -20.154 1.00 44.50 163 VAL A CA 1
ATOM 1282 C C . VAL A 1 163 ? -14.364 -0.619 -20.545 1.00 44.50 163 VAL A C 1
ATOM 1284 O O . VAL A 1 163 ? -15.167 -0.970 -19.684 1.00 44.50 163 VAL A O 1
ATOM 1287 N N . THR A 1 164 ? -14.629 -0.709 -21.843 1.00 35.72 164 THR A N 1
ATOM 1288 C CA . THR A 1 164 ? -15.817 -1.387 -22.372 1.00 35.72 164 THR A CA 1
ATOM 1289 C C . THR A 1 164 ? -15.427 -2.816 -22.751 1.00 35.72 164 THR A C 1
ATOM 1291 O O . THR A 1 164 ? -14.561 -3.011 -23.596 1.00 35.72 164 THR A O 1
ATOM 1294 N N . GLY A 1 165 ? -16.039 -3.818 -22.110 1.00 41.81 165 GLY A N 1
ATOM 1295 C CA . GLY A 1 165 ? -15.866 -5.234 -22.467 1.00 41.81 165 GLY A CA 1
ATOM 1296 C C . GLY A 1 165 ? -14.562 -5.883 -21.982 1.00 41.81 165 GLY A C 1
ATOM 1297 O O . GLY A 1 165 ? -13.761 -6.343 -22.788 1.00 41.81 165 GLY A O 1
ATOM 1298 N N . MET A 1 166 ? -14.354 -5.973 -20.662 1.00 41.59 166 MET A N 1
ATOM 1299 C CA . MET A 1 166 ? -13.242 -6.744 -20.091 1.00 41.59 166 MET A CA 1
ATOM 1300 C C . MET A 1 166 ? -13.682 -8.186 -19.777 1.00 41.59 166 MET A C 1
ATOM 1302 O O . MET A 1 166 ? -14.308 -8.427 -18.749 1.00 41.59 166 MET A O 1
ATOM 1306 N N . VAL A 1 167 ? -13.329 -9.156 -20.629 1.00 42.88 167 VAL A N 1
ATOM 1307 C CA . VAL A 1 167 ? -13.296 -10.580 -20.239 1.00 42.88 167 VAL A CA 1
ATOM 1308 C C . VAL A 1 167 ? -11.850 -10.910 -19.895 1.00 42.88 167 VAL A C 1
ATOM 1310 O O . VAL A 1 167 ? -11.045 -11.237 -20.765 1.00 42.88 167 VAL A O 1
ATOM 1313 N N . VAL A 1 168 ? -11.490 -10.744 -18.625 1.00 50.41 168 VAL A N 1
ATOM 1314 C CA . VAL A 1 168 ? -10.150 -11.076 -18.134 1.00 50.41 168 VAL A CA 1
ATOM 1315 C C . VAL A 1 168 ? -10.190 -12.469 -17.539 1.00 50.41 168 VAL A C 1
ATOM 1317 O O . VAL A 1 168 ? -10.719 -12.672 -16.451 1.00 50.41 168 VAL A O 1
ATOM 1320 N N . CYS A 1 169 ? -9.619 -13.435 -18.255 1.00 49.59 169 CYS A N 1
ATOM 1321 C CA . CYS A 1 169 ? -9.287 -14.719 -17.659 1.00 49.59 169 CYS A CA 1
ATOM 1322 C C . CYS A 1 169 ? -8.011 -14.541 -16.837 1.00 49.59 169 CYS A C 1
ATOM 1324 O O . CYS A 1 169 ? -6.932 -14.272 -17.383 1.00 49.59 169 CYS A O 1
ATOM 1326 N N . VAL A 1 170 ? -8.158 -14.675 -15.524 1.00 49.59 170 VAL A N 1
ATOM 1327 C CA . VAL A 1 170 ? -7.040 -14.721 -14.590 1.00 49.59 170 VAL A CA 1
ATOM 1328 C C . VAL A 1 170 ? -6.195 -15.962 -14.901 1.00 49.59 170 VAL A C 1
ATOM 1330 O O . VAL A 1 170 ? -6.743 -17.037 -15.154 1.00 49.59 170 VAL A O 1
ATOM 1333 N N . ARG A 1 171 ? -4.867 -15.815 -14.994 1.00 49.50 171 ARG A N 1
ATOM 1334 C CA . ARG A 1 171 ? -3.976 -16.966 -15.193 1.00 49.50 171 ARG A CA 1
ATOM 1335 C C . ARG A 1 171 ? -3.820 -17.683 -13.850 1.00 49.50 171 ARG A C 1
ATOM 1337 O O . ARG A 1 171 ? -3.129 -17.145 -12.991 1.00 49.50 171 ARG A O 1
ATOM 1344 N N . ASN A 1 172 ? -4.448 -18.855 -13.709 1.00 46.06 172 ASN A N 1
ATOM 1345 C CA . ASN A 1 172 ? -4.050 -19.855 -12.708 1.00 46.06 172 ASN A CA 1
ATOM 1346 C C . ASN A 1 172 ? -2.624 -20.341 -12.978 1.00 46.06 172 ASN A C 1
ATOM 1348 O O . ASN A 1 172 ? -2.304 -20.556 -14.175 1.00 46.06 172 ASN A O 1
#

Mean predicted aligned error: 8.79 Å

Secondary structure (DSSP, 8-state):
-HHHHHHHHHHHHHHHHHHHHHHHHHHHHHHHHHHH---GGGHHHHHHHHHHHHHHHHHTGGGHHHHHHHHHHHHHH-S-HHHHHHHHHHHHHHHHHHGGGTTTTTTHHHHHHHHHHHHHH--SHHHHHHHHHHHHHHHHH-HHHHHHHEE--S----BTTB-S----EE--

Solvent-accessible surface area (backbone atoms only — not comparable to full-atom values): 9684 Å² total; per-residue (Å²): 112,69,67,63,53,50,51,54,50,50,52,53,49,50,52,54,49,53,50,51,53,52,50,50,54,50,51,52,49,54,37,51,54,48,43,64,57,81,56,76,91,43,50,66,59,24,52,49,32,23,49,50,52,11,51,49,37,55,75,38,45,92,48,29,57,62,50,50,52,49,46,53,51,53,36,72,70,48,90,47,64,75,46,32,42,38,44,45,50,14,51,37,48,24,45,66,77,33,43,88,74,51,66,51,64,90,39,47,58,59,52,49,55,49,47,50,56,46,64,78,69,56,91,46,71,69,50,42,54,46,45,49,53,38,52,53,51,44,34,72,68,37,49,73,54,38,57,73,59,32,56,78,75,96,61,85,65,85,49,102,88,54,80,75,77,84,77,73,52,74,66,128

Nearest PDB structures (foldseek):
  6rrc-assembly2_A  TM=5.733E-01  e=1.369E-01  Homo sapiens
  3nmx-assembly1_A  TM=5.256E-01  e=9.999E-01  Homo sapiens
  5iz9-assembly1_A  TM=4.882E-01  e=7.364E-01  Homo sapiens
  8gaa-assembly1_K  TM=4.800E-01  e=6.005E-01  synthetic construct
  3nmx-assembly2_B  TM=4.946E-01  e=1.290E+00  Homo sapiens